Protein AF-A0A328A026-F1 (afdb_monomer)

Sequence (116 aa):
MSMELRNGKEFVFPDNTSSDYGIFRGITLGYFIRNILPILFLIVLFIAFFPPINNWIAYIIKFGISAVVLTVYLAVILTPPVPERNNITYHHYRRFRKSYKNRQKLFYMKKKKNRK

Structure (mmCIF, N/CA/C/O backbone):
data_AF-A0A328A026-F1
#
_entry.id   AF-A0A328A026-F1
#
loop_
_atom_site.group_PDB
_atom_site.id
_atom_site.type_symbol
_atom_site.label_atom_id
_atom_site.label_alt_id
_atom_site.label_comp_id
_atom_site.label_asym_id
_atom_site.label_entity_id
_atom_site.label_seq_id
_atom_site.pdbx_PDB_ins_code
_atom_site.Cartn_x
_atom_site.Cartn_y
_atom_site.Cartn_z
_atom_site.occupancy
_atom_site.B_iso_or_equiv
_atom_site.auth_seq_id
_atom_site.auth_comp_id
_atom_site.auth_asym_id
_atom_site.auth_atom_id
_atom_site.pdbx_PDB_model_num
ATOM 1 N N . MET A 1 1 ? -51.424 37.067 8.474 1.00 41.53 1 MET A N 1
ATOM 2 C CA . MET A 1 1 ? -50.584 36.671 9.624 1.00 41.53 1 MET A CA 1
ATOM 3 C C . MET A 1 1 ? -49.930 35.341 9.276 1.00 41.53 1 MET A C 1
ATOM 5 O O . MET A 1 1 ? -50.530 34.299 9.489 1.00 41.53 1 MET A O 1
ATOM 9 N N . SER A 1 2 ? -48.776 35.375 8.607 1.00 42.34 2 SER A N 1
ATOM 10 C CA . SER A 1 2 ? -48.040 34.178 8.183 1.00 42.34 2 SER A CA 1
ATOM 11 C C . SER A 1 2 ? -47.027 33.807 9.262 1.00 42.34 2 SER A C 1
ATOM 13 O O . SER A 1 2 ? -46.135 34.596 9.566 1.00 42.34 2 SER A O 1
ATOM 15 N N . MET A 1 3 ? -47.183 32.632 9.872 1.00 54.38 3 MET A N 1
ATOM 16 C CA . MET A 1 3 ? -46.180 32.089 10.786 1.00 54.38 3 MET A CA 1
ATOM 17 C C . MET A 1 3 ? -44.996 31.587 9.957 1.00 54.38 3 MET A C 1
ATOM 19 O O . MET A 1 3 ? -45.096 30.556 9.297 1.00 54.38 3 MET A O 1
ATOM 23 N N . GLU A 1 4 ? -43.881 32.313 9.973 1.00 56.19 4 GLU A N 1
ATOM 24 C CA . GLU A 1 4 ? -42.618 31.768 9.484 1.00 56.19 4 GLU A CA 1
ATOM 25 C C . GLU A 1 4 ? -42.144 30.670 10.444 1.00 56.19 4 GLU A C 1
ATOM 27 O O . GLU A 1 4 ? -41.854 30.920 11.618 1.00 56.19 4 GLU A O 1
ATOM 32 N N . LEU A 1 5 ? -42.076 29.437 9.938 1.00 59.38 5 LEU A N 1
ATOM 33 C CA . LEU A 1 5 ? -41.406 28.307 10.576 1.00 59.38 5 LEU A CA 1
ATOM 34 C C . LEU A 1 5 ? -39.914 28.634 10.705 1.00 59.38 5 LEU A C 1
ATOM 36 O O . LEU A 1 5 ? -39.112 28.373 9.811 1.00 59.38 5 LEU A O 1
ATOM 40 N N . ARG A 1 6 ? -39.535 29.243 11.829 1.00 63.47 6 ARG A N 1
ATOM 41 C CA . ARG A 1 6 ? -38.132 29.435 12.197 1.00 63.47 6 ARG A CA 1
ATOM 42 C C . ARG A 1 6 ? -37.552 28.066 12.537 1.00 63.47 6 ARG A C 1
ATOM 44 O O . ARG A 1 6 ? -37.657 27.622 13.678 1.00 63.47 6 ARG A O 1
ATOM 51 N N . ASN A 1 7 ? -36.953 27.407 11.549 1.00 63.88 7 ASN A N 1
ATOM 52 C CA . ASN A 1 7 ? -36.131 26.224 11.779 1.00 63.88 7 ASN A CA 1
ATOM 53 C C . ASN A 1 7 ? -35.082 26.583 12.842 1.00 63.88 7 ASN A C 1
ATOM 55 O O . ASN A 1 7 ? -34.282 27.507 12.663 1.00 63.88 7 ASN A O 1
ATOM 59 N N . GLY A 1 8 ? -35.152 25.914 13.996 1.00 67.88 8 GLY A N 1
ATOM 60 C CA . GLY A 1 8 ? -34.167 26.068 15.059 1.00 67.88 8 GLY A CA 1
ATOM 61 C C . GLY A 1 8 ? -32.773 25.782 14.508 1.00 67.88 8 GLY A C 1
ATOM 62 O O . GLY A 1 8 ? -32.620 24.984 13.589 1.00 67.88 8 GLY A O 1
ATOM 63 N N . LYS A 1 9 ? -31.746 26.457 15.035 1.00 72.25 9 LYS A N 1
ATOM 64 C CA . LYS A 1 9 ? -30.363 26.219 14.607 1.00 72.25 9 LYS A CA 1
ATOM 65 C C . LYS A 1 9 ? -30.004 24.761 14.895 1.00 72.25 9 LYS A C 1
ATOM 67 O O . LYS A 1 9 ? -29.816 24.394 16.052 1.00 72.25 9 LYS A O 1
ATOM 72 N N . GLU A 1 10 ? -29.930 23.941 13.855 1.00 71.44 10 GLU A N 1
ATOM 73 C CA . GLU A 1 10 ? -29.480 22.562 13.975 1.00 71.44 10 GLU A CA 1
ATOM 74 C C . GLU A 1 10 ? -27.971 22.555 14.210 1.00 71.44 10 GLU A C 1
ATOM 76 O O . GLU A 1 10 ? -27.194 23.182 13.484 1.00 71.44 10 GLU A O 1
ATOM 81 N N . PHE A 1 11 ? -27.553 21.878 15.276 1.00 72.44 11 PHE A N 1
ATOM 82 C CA . PHE A 1 11 ? -26.143 21.694 15.563 1.00 72.44 11 PHE A CA 1
ATOM 83 C C . PHE A 1 11 ? -25.598 20.621 14.622 1.00 72.44 11 PHE A C 1
ATOM 85 O O . PHE A 1 11 ? -25.740 19.423 14.867 1.00 72.44 11 PHE A O 1
ATOM 92 N N . VAL A 1 12 ? -24.991 21.061 13.524 1.00 70.38 12 VAL A N 1
ATOM 93 C CA . VAL A 1 12 ? -24.265 20.174 12.619 1.00 70.38 12 VAL A CA 1
ATOM 94 C C . VAL A 1 12 ? -22.940 19.834 13.289 1.00 70.38 12 VAL A C 1
ATOM 96 O O . VAL A 1 12 ? -22.053 20.681 13.404 1.00 70.38 12 VAL A O 1
ATOM 99 N N . PHE A 1 13 ? -22.806 18.596 13.765 1.00 65.00 13 PHE A N 1
ATOM 100 C CA . PHE A 1 13 ? -21.501 18.099 14.177 1.00 65.00 13 PHE A CA 1
ATOM 101 C C . PHE A 1 13 ? -20.595 18.090 12.942 1.00 65.00 13 PHE A C 1
ATOM 103 O O . PHE A 1 13 ? -20.980 17.505 11.930 1.00 65.00 13 PHE A O 1
ATOM 110 N N . PRO A 1 14 ? -19.416 18.734 12.986 1.00 63.00 14 PRO A N 1
ATOM 111 C CA . PRO A 1 14 ? -18.476 18.624 11.888 1.00 63.00 14 PRO A CA 1
ATOM 112 C C . PRO A 1 14 ? -18.081 17.154 11.754 1.00 63.00 14 PRO A C 1
ATOM 114 O O . PRO A 1 14 ? -17.575 16.549 12.704 1.00 63.00 14 PRO A O 1
ATOM 117 N N . ASP A 1 15 ? -18.328 16.582 10.579 1.00 60.34 15 ASP A N 1
ATOM 118 C CA . ASP A 1 15 ? -17.871 15.240 10.256 1.00 60.34 15 ASP A CA 1
ATOM 119 C C . ASP A 1 15 ? -16.339 15.218 10.362 1.00 60.34 15 ASP A C 1
ATOM 121 O O . ASP A 1 15 ? -15.627 15.835 9.574 1.00 60.34 15 ASP A O 1
ATOM 125 N N . ASN A 1 16 ? -15.836 14.505 11.371 1.00 56.78 16 ASN A N 1
ATOM 126 C CA . ASN A 1 16 ? -14.422 14.238 11.632 1.00 56.78 16 ASN A CA 1
ATOM 127 C C . ASN A 1 16 ? -13.525 15.464 11.919 1.00 56.78 16 ASN A C 1
ATOM 129 O O . ASN A 1 16 ? -12.692 15.856 11.103 1.00 56.78 16 ASN A O 1
ATOM 133 N N . THR A 1 17 ? -13.519 15.955 13.160 1.00 55.94 17 THR A N 1
ATOM 134 C CA . THR A 1 17 ? -12.370 16.707 13.707 1.00 55.94 17 THR A CA 1
ATOM 135 C C . THR A 1 17 ? -11.205 15.760 14.033 1.00 55.94 17 THR A C 1
ATOM 137 O O . THR A 1 17 ? -10.864 15.511 15.188 1.00 55.94 17 THR A O 1
ATOM 140 N N . SER A 1 18 ? -10.586 15.171 13.006 1.00 61.72 18 SER A N 1
ATOM 141 C CA . SER A 1 18 ? -9.328 14.430 13.158 1.00 61.72 18 SER A CA 1
ATOM 142 C C . SER A 1 18 ? -8.137 15.385 13.070 1.00 61.72 18 SER A C 1
ATOM 144 O O . SER A 1 18 ? -8.057 16.167 12.130 1.00 61.72 18 SER A O 1
ATOM 146 N N . SER A 1 19 ? -7.167 15.276 13.984 1.00 65.12 19 SER A N 1
ATOM 147 C CA . SER A 1 19 ? -5.898 16.032 13.942 1.00 65.12 19 SER A CA 1
ATOM 148 C C . SER A 1 19 ? -4.970 15.633 12.787 1.00 65.12 19 SER A C 1
ATOM 150 O O . SER A 1 19 ? -3.861 16.150 12.666 1.00 65.12 19 SER A O 1
ATOM 152 N N . ASP A 1 20 ? -5.371 14.643 11.994 1.00 69.69 20 ASP A N 1
ATOM 153 C CA . ASP A 1 20 ? -4.555 14.089 10.931 1.00 69.69 20 ASP A CA 1
ATOM 154 C C . ASP A 1 20 ? -4.630 14.985 9.688 1.00 69.69 20 ASP A C 1
ATOM 156 O O . ASP A 1 20 ? -5.709 15.266 9.171 1.00 69.69 20 ASP A O 1
ATOM 160 N N . TYR A 1 21 ? -3.470 15.395 9.169 1.00 72.44 21 TYR A N 1
ATOM 161 C CA . TYR A 1 21 ? -3.385 16.155 7.921 1.00 72.44 21 TYR A CA 1
ATOM 162 C C . TYR A 1 21 ? -3.846 15.295 6.744 1.00 72.44 21 TYR A C 1
ATOM 164 O O . TYR A 1 21 ? -3.162 14.341 6.368 1.00 72.44 21 TYR A O 1
ATOM 172 N N . GLY A 1 22 ? -5.000 15.617 6.164 1.00 74.19 22 GLY A N 1
ATOM 173 C CA . GLY A 1 22 ? -5.491 14.990 4.940 1.00 74.19 22 GLY A CA 1
ATOM 174 C C . GLY A 1 22 ? -4.731 15.498 3.716 1.00 74.1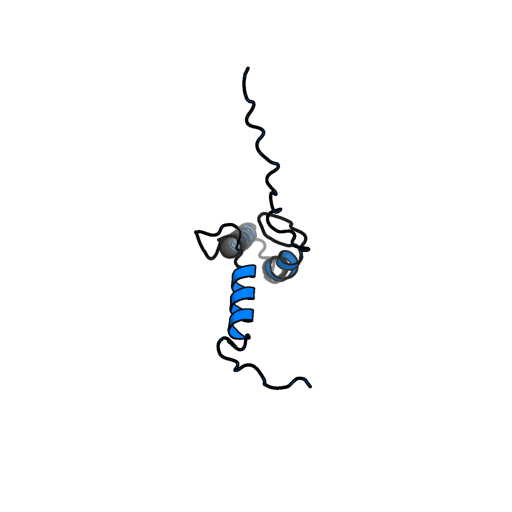9 22 GLY A C 1
ATOM 175 O O . GLY A 1 22 ? -4.602 16.704 3.534 1.00 74.19 22 GLY A O 1
ATOM 176 N N . ILE A 1 23 ? -4.243 14.586 2.873 1.00 74.81 23 ILE A N 1
ATOM 177 C CA . ILE A 1 23 ? -3.654 14.934 1.569 1.00 74.81 23 ILE A CA 1
ATOM 178 C C . ILE A 1 23 ? -4.697 14.749 0.465 1.00 74.81 23 ILE A C 1
ATOM 180 O O . ILE A 1 23 ? -4.892 15.634 -0.361 1.00 74.81 23 ILE A O 1
ATOM 184 N N . PHE A 1 24 ? -5.359 13.585 0.425 1.00 68.19 24 PHE A N 1
ATOM 185 C CA . PHE A 1 24 ? -6.262 13.229 -0.674 1.00 68.19 24 PHE A CA 1
ATOM 186 C C . PHE A 1 24 ? -7.251 12.125 -0.279 1.00 68.19 24 PHE A C 1
ATOM 188 O O . PHE A 1 24 ? -6.823 11.098 0.236 1.00 68.19 24 PHE A O 1
ATOM 195 N N . ARG A 1 25 ? -8.559 12.313 -0.533 1.00 67.56 25 ARG A N 1
ATOM 196 C CA . ARG A 1 25 ? -9.645 11.310 -0.358 1.00 67.56 25 ARG A CA 1
ATOM 197 C C . ARG A 1 25 ? -9.455 10.344 0.835 1.00 67.56 25 ARG A C 1
ATOM 199 O O . ARG A 1 25 ? -9.392 9.131 0.661 1.00 67.56 25 ARG A O 1
ATOM 206 N N . GLY A 1 26 ? -9.334 10.875 2.053 1.00 67.31 26 GLY A N 1
ATOM 207 C CA . GLY A 1 26 ? -9.210 10.064 3.278 1.00 67.31 26 GLY A CA 1
ATOM 208 C C . GLY A 1 26 ? -7.810 9.496 3.562 1.00 67.31 26 GLY A C 1
ATOM 209 O O . GLY A 1 26 ? -7.612 8.835 4.582 1.00 67.31 26 GLY A O 1
ATOM 210 N N . ILE A 1 27 ? -6.819 9.770 2.709 1.00 73.62 27 ILE A N 1
ATOM 211 C CA . ILE A 1 27 ? -5.407 9.479 2.971 1.00 73.62 27 ILE A CA 1
ATOM 212 C C . ILE A 1 27 ? -4.812 10.617 3.799 1.00 73.62 27 ILE A C 1
ATOM 214 O O . ILE A 1 27 ? -4.752 11.769 3.362 1.00 73.62 27 ILE A O 1
ATOM 218 N N . THR A 1 28 ? -4.333 10.269 4.991 1.00 82.00 28 THR A N 1
ATOM 219 C CA . THR A 1 28 ? -3.594 11.180 5.865 1.00 82.00 28 THR A CA 1
ATOM 220 C C . THR A 1 28 ? -2.103 11.192 5.517 1.00 82.00 2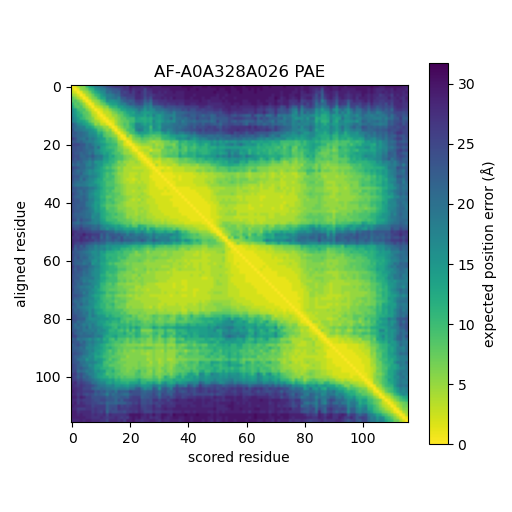8 THR A C 1
ATOM 222 O O . THR A 1 28 ? -1.562 10.206 5.010 1.00 82.00 28 THR A O 1
ATOM 225 N N . LEU A 1 29 ? -1.399 12.281 5.826 1.00 82.19 29 LEU A N 1
ATOM 226 C CA . LEU A 1 29 ? 0.039 12.433 5.577 1.00 82.19 29 LEU A CA 1
ATOM 227 C C . LEU A 1 29 ? 0.865 11.344 6.261 1.00 82.19 29 LEU A C 1
ATOM 229 O O . LEU A 1 29 ? 1.722 10.717 5.638 1.00 82.19 29 LEU A O 1
ATOM 233 N N . GLY A 1 30 ? 0.541 11.036 7.518 1.00 81.19 30 GLY A N 1
ATOM 234 C CA . GLY A 1 30 ? 1.180 9.933 8.232 1.00 81.19 30 GLY A CA 1
ATOM 235 C C . GLY A 1 30 ? 0.942 8.576 7.563 1.00 81.19 30 GLY A C 1
ATOM 236 O O . GLY A 1 30 ? 1.824 7.715 7.577 1.00 81.19 30 GLY A O 1
ATOM 237 N N . TYR A 1 31 ? -0.225 8.378 6.945 1.00 81.19 31 TYR A N 1
ATOM 238 C CA . TYR A 1 31 ? -0.525 7.156 6.208 1.00 81.19 31 TYR A CA 1
ATOM 239 C C . TYR A 1 31 ? 0.252 7.073 4.890 1.00 81.19 31 TYR A C 1
ATOM 241 O O . TYR A 1 31 ? 0.837 6.025 4.609 1.00 81.19 31 TYR A O 1
ATOM 249 N N . PHE A 1 32 ? 0.322 8.173 4.136 1.00 86.12 32 PHE A N 1
ATOM 250 C CA . PHE A 1 32 ? 1.105 8.272 2.904 1.00 86.12 32 PHE A CA 1
ATOM 251 C C . PHE A 1 32 ? 2.574 7.909 3.140 1.00 86.12 32 PHE A C 1
ATOM 253 O O . PHE A 1 32 ? 3.097 7.005 2.488 1.00 86.12 32 PHE A O 1
ATOM 260 N N . ILE A 1 33 ? 3.210 8.531 4.135 1.00 88.00 33 ILE A N 1
ATOM 261 C CA . ILE A 1 33 ? 4.629 8.307 4.446 1.00 88.00 33 ILE A CA 1
ATOM 262 C C . ILE A 1 33 ? 4.887 6.859 4.883 1.00 88.00 33 ILE A C 1
ATOM 264 O O . ILE A 1 33 ? 5.902 6.275 4.521 1.00 88.00 33 ILE A O 1
ATOM 268 N N . ARG A 1 34 ? 3.980 6.249 5.654 1.00 87.25 34 ARG A N 1
ATOM 269 C CA . ARG A 1 34 ? 4.185 4.886 6.176 1.00 87.25 34 ARG A CA 1
ATOM 270 C C . ARG A 1 34 ? 3.836 3.774 5.191 1.00 87.25 34 ARG A C 1
ATOM 272 O O . ARG A 1 34 ? 4.329 2.666 5.370 1.00 87.25 34 ARG A O 1
ATOM 279 N N . ASN A 1 35 ? 2.960 4.026 4.218 1.00 85.12 35 ASN A N 1
ATOM 280 C CA . ASN A 1 35 ? 2.406 2.969 3.362 1.00 85.12 35 ASN A CA 1
ATOM 281 C C . ASN A 1 35 ? 2.711 3.192 1.879 1.00 85.12 35 ASN A C 1
ATOM 283 O O . ASN A 1 35 ? 3.113 2.252 1.208 1.00 85.12 35 ASN A O 1
ATOM 287 N N . ILE A 1 36 ? 2.571 4.417 1.366 1.00 88.38 36 ILE A N 1
ATOM 288 C CA . ILE A 1 36 ? 2.753 4.705 -0.065 1.00 88.38 36 ILE A CA 1
ATOM 289 C C . ILE A 1 36 ? 4.227 4.987 -0.381 1.00 88.38 36 ILE A C 1
ATOM 291 O O . ILE A 1 36 ? 4.774 4.424 -1.328 1.00 88.38 36 ILE A O 1
ATOM 295 N N . LEU A 1 37 ? 4.894 5.805 0.437 1.00 91.31 37 LEU A N 1
ATOM 296 C CA . LEU A 1 37 ? 6.286 6.203 0.205 1.00 91.31 37 LEU A CA 1
ATOM 297 C C . LEU A 1 37 ? 7.274 5.019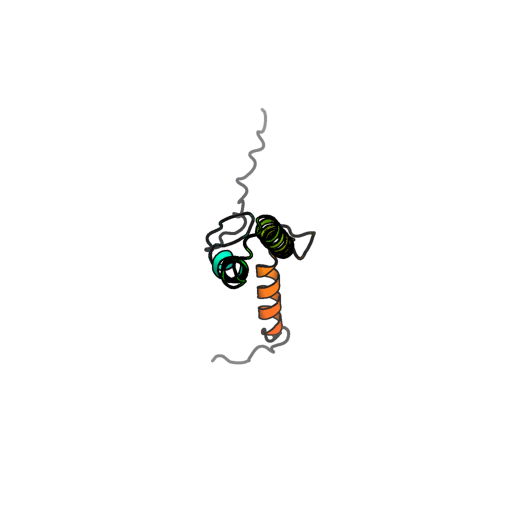 0.122 1.00 91.31 37 LEU A C 1
ATOM 299 O O . LEU A 1 37 ? 8.094 5.021 -0.796 1.00 91.31 37 LEU A O 1
ATOM 303 N N . PRO A 1 38 ? 7.198 3.976 0.979 1.00 92.50 38 PRO A N 1
ATOM 304 C CA . PRO A 1 38 ? 8.100 2.829 0.879 1.00 92.50 38 PRO A CA 1
ATOM 305 C C . PRO A 1 38 ? 7.943 2.068 -0.439 1.00 92.50 38 PRO A C 1
ATOM 307 O O . PRO A 1 38 ? 8.920 1.558 -0.972 1.00 92.50 38 PRO A O 1
ATOM 310 N N . ILE A 1 39 ? 6.731 2.011 -0.996 1.00 91.50 39 ILE A N 1
ATOM 311 C CA . ILE A 1 39 ? 6.477 1.318 -2.265 1.00 91.50 39 ILE A CA 1
ATOM 312 C C . ILE A 1 39 ? 6.990 2.120 -3.446 1.00 91.50 39 ILE A C 1
ATOM 314 O O . ILE A 1 39 ? 7.609 1.543 -4.335 1.00 91.50 39 ILE A O 1
ATOM 318 N N . LEU A 1 40 ? 6.809 3.441 -3.433 1.00 92.38 40 LEU A N 1
ATOM 319 C CA . LEU A 1 40 ? 7.441 4.309 -4.426 1.00 92.38 40 LEU A CA 1
ATOM 320 C C . LEU A 1 40 ? 8.965 4.149 -4.393 1.00 92.38 40 LEU A C 1
ATOM 322 O O . LEU A 1 40 ? 9.591 4.009 -5.441 1.00 92.38 40 LEU A O 1
ATOM 326 N N . PHE A 1 41 ? 9.553 4.078 -3.198 1.00 93.88 41 PHE A N 1
ATOM 327 C CA . PHE A 1 41 ? 10.983 3.832 -3.041 1.00 93.88 41 PHE A CA 1
ATOM 328 C C . PHE A 1 41 ? 11.408 2.458 -3.584 1.00 93.88 41 PHE A C 1
ATOM 330 O O . PHE A 1 41 ? 12.394 2.371 -4.312 1.00 93.88 41 PHE A O 1
ATOM 337 N N . LEU A 1 42 ? 10.643 1.396 -3.310 1.00 92.25 42 LEU A N 1
ATOM 338 C CA . LEU A 1 42 ? 10.894 0.061 -3.868 1.00 92.25 42 LEU A CA 1
ATOM 339 C C . LEU A 1 42 ? 10.794 0.033 -5.398 1.00 92.25 42 LEU A C 1
ATOM 341 O O . LEU A 1 42 ? 11.592 -0.644 -6.037 1.00 92.25 42 LEU A O 1
ATOM 345 N N . ILE A 1 43 ? 9.856 0.774 -5.992 1.00 91.44 43 ILE A N 1
ATOM 346 C CA . ILE A 1 43 ? 9.737 0.904 -7.451 1.00 91.44 43 ILE A CA 1
ATOM 347 C C . ILE A 1 43 ? 10.979 1.585 -8.032 1.00 91.44 43 ILE A C 1
ATOM 349 O O . ILE A 1 43 ? 11.545 1.099 -9.010 1.00 91.44 43 ILE A O 1
ATOM 353 N N . VAL A 1 44 ? 11.436 2.679 -7.417 1.00 90.56 44 VAL A N 1
ATOM 354 C CA . VAL A 1 44 ? 12.655 3.378 -7.850 1.00 90.56 44 VAL A CA 1
ATOM 355 C C . VAL A 1 44 ? 13.870 2.460 -7.732 1.00 90.56 44 VAL A C 1
ATOM 357 O O . VAL A 1 44 ? 14.643 2.355 -8.682 1.00 90.56 44 VAL A O 1
ATOM 360 N N . LEU A 1 45 ? 14.006 1.738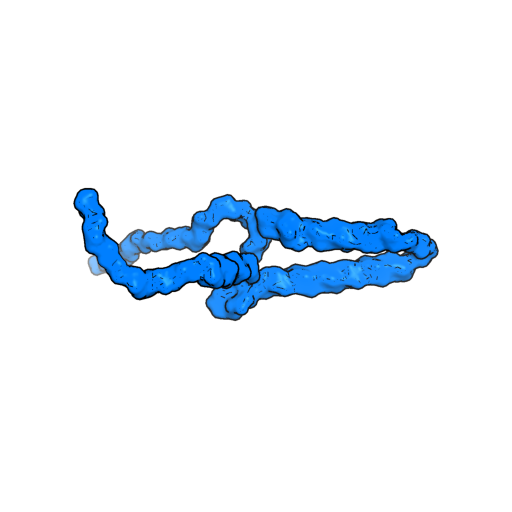 -6.617 1.00 91.06 45 LEU A N 1
ATOM 361 C CA . LEU A 1 45 ? 15.065 0.746 -6.437 1.00 91.06 45 LEU A CA 1
ATOM 362 C C . LEU A 1 45 ? 14.992 -0.372 -7.478 1.00 91.06 45 LEU A C 1
ATOM 364 O O . LEU A 1 45 ? 16.020 -0.750 -8.024 1.00 91.06 45 LEU A O 1
ATOM 368 N N . PHE A 1 46 ? 13.800 -0.880 -7.790 1.00 87.94 46 PHE A N 1
ATOM 369 C CA . PHE A 1 46 ? 13.613 -1.901 -8.819 1.00 87.94 46 PHE A CA 1
ATOM 370 C C . PHE A 1 4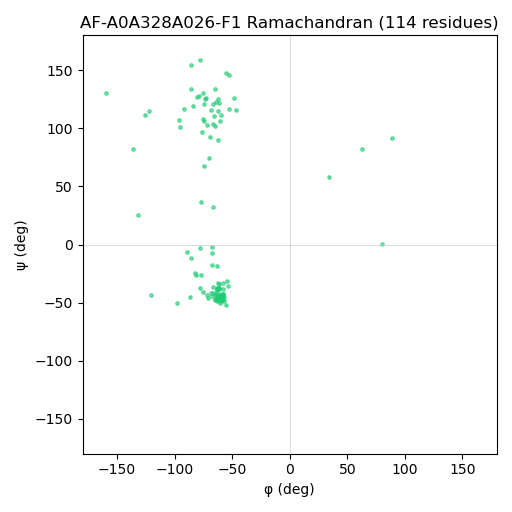6 ? 14.082 -1.410 -10.194 1.00 87.94 46 PHE A C 1
ATOM 372 O O . PHE A 1 46 ? 14.779 -2.129 -10.909 1.00 87.94 46 PHE A O 1
ATOM 379 N N . ILE A 1 47 ? 13.751 -0.169 -10.554 1.00 86.06 47 ILE A N 1
ATOM 380 C CA . ILE A 1 47 ? 14.172 0.425 -11.826 1.00 86.06 47 ILE A CA 1
ATOM 381 C C . ILE A 1 47 ? 15.690 0.657 -11.848 1.00 86.06 47 ILE A C 1
ATOM 383 O O . ILE A 1 47 ? 16.322 0.372 -12.865 1.00 86.06 47 ILE A O 1
ATOM 387 N N . ALA A 1 48 ? 16.264 1.143 -10.743 1.00 85.00 48 ALA A N 1
ATOM 388 C CA . ALA A 1 48 ? 17.673 1.523 -10.644 1.00 85.00 48 ALA A CA 1
ATOM 389 C C . ALA A 1 48 ? 18.634 0.331 -10.482 1.00 85.00 48 ALA A C 1
ATOM 391 O O . ALA A 1 48 ? 19.734 0.358 -11.027 1.00 85.00 48 ALA A O 1
ATOM 392 N N . PHE A 1 49 ? 18.245 -0.704 -9.732 1.00 84.06 49 PHE A N 1
ATOM 393 C CA . PHE A 1 49 ? 19.111 -1.846 -9.418 1.00 84.06 49 PHE A CA 1
ATOM 394 C C . PHE A 1 49 ? 19.161 -2.881 -10.546 1.00 84.06 49 PHE A C 1
ATOM 396 O O . PHE A 1 49 ? 20.153 -3.592 -10.697 1.00 84.06 49 PHE A O 1
ATOM 403 N N . PHE A 1 50 ? 18.112 -2.971 -11.370 1.00 77.50 50 PHE A N 1
ATOM 404 C CA . PHE A 1 50 ? 18.169 -3.809 -12.562 1.00 77.50 50 PHE A CA 1
ATOM 405 C C . PHE A 1 50 ? 19.054 -3.146 -13.619 1.00 77.50 50 PHE A C 1
ATOM 407 O O . PHE A 1 50 ? 18.733 -2.025 -14.026 1.00 77.50 50 PHE A O 1
ATOM 414 N N . PRO A 1 51 ? 20.090 -3.842 -14.127 1.00 76.25 51 PRO A N 1
ATOM 415 C CA . PRO A 1 51 ? 21.077 -3.251 -15.018 1.00 76.25 51 PRO A CA 1
ATOM 416 C C . PRO A 1 51 ? 20.415 -2.549 -16.213 1.00 76.25 51 PRO A C 1
ATOM 418 O O . PRO A 1 51 ? 19.347 -2.987 -16.680 1.00 76.25 51 PRO A O 1
ATOM 421 N N . PRO A 1 52 ? 21.015 -1.443 -16.695 1.00 69.62 52 PRO A N 1
ATOM 422 C CA . PRO A 1 52 ? 20.534 -0.749 -17.873 1.00 69.62 52 PRO A CA 1
ATOM 423 C C . PRO A 1 52 ? 20.702 -1.686 -19.064 1.00 69.62 52 PRO A C 1
ATOM 425 O O . PRO A 1 52 ? 21.791 -1.902 -19.585 1.00 69.62 52 PRO A O 1
ATOM 428 N N . ILE A 1 53 ? 19.596 -2.292 -19.474 1.00 71.94 53 ILE A N 1
ATOM 429 C CA . ILE A 1 53 ? 19.516 -2.927 -20.777 1.00 71.94 53 ILE A CA 1
ATOM 430 C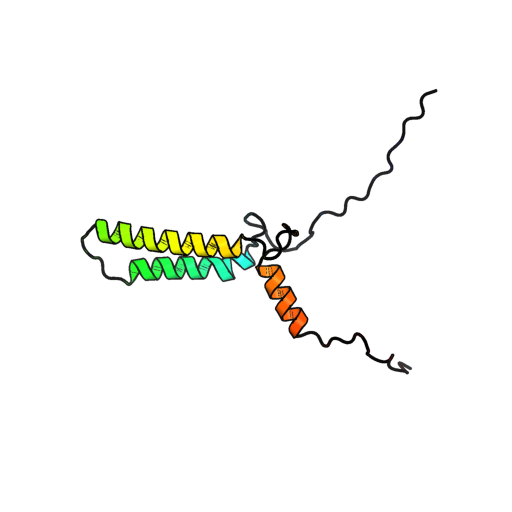 C . ILE A 1 53 ? 19.417 -1.749 -21.746 1.00 71.94 53 ILE A C 1
ATOM 432 O O . ILE A 1 53 ? 18.484 -0.957 -21.617 1.00 71.94 53 ILE A O 1
ATOM 436 N N . ASN A 1 54 ? 20.352 -1.620 -22.695 1.00 73.94 54 ASN A N 1
ATOM 437 C CA . ASN A 1 54 ? 20.389 -0.559 -23.724 1.00 73.94 54 ASN A CA 1
ATOM 438 C C . ASN A 1 54 ? 19.222 -0.645 -24.736 1.00 73.94 54 ASN A C 1
ATOM 440 O O . ASN A 1 54 ? 19.354 -0.325 -25.913 1.00 73.94 54 ASN A O 1
ATOM 444 N N . ASN A 1 55 ? 18.062 -1.110 -24.288 1.00 81.31 55 ASN A N 1
ATOM 445 C CA . ASN A 1 55 ? 16.868 -1.301 -25.073 1.00 81.31 55 ASN A CA 1
ATOM 446 C C . ASN A 1 55 ? 15.735 -0.477 -24.456 1.00 81.31 55 ASN A C 1
ATOM 448 O O . ASN A 1 55 ? 15.270 -0.767 -23.352 1.00 81.31 55 ASN A O 1
ATOM 452 N N . TRP A 1 56 ? 15.255 0.526 -25.191 1.00 81.44 56 TRP A N 1
ATOM 453 C CA . TRP A 1 56 ? 14.118 1.357 -24.786 1.00 81.44 56 TRP A CA 1
ATOM 454 C C . TRP A 1 56 ? 12.866 0.539 -24.449 1.00 81.44 56 TRP A C 1
ATOM 456 O O . TRP A 1 56 ? 12.129 0.888 -23.527 1.00 81.44 56 TRP A O 1
ATOM 466 N N . ILE A 1 57 ? 12.678 -0.605 -25.111 1.00 85.62 57 ILE A N 1
ATOM 467 C CA . ILE A 1 57 ? 11.571 -1.532 -24.846 1.00 85.62 57 ILE A CA 1
ATOM 468 C C . ILE A 1 57 ? 11.641 -2.061 -23.406 1.00 85.62 57 ILE A C 1
ATOM 470 O O . ILE A 1 57 ? 10.616 -2.170 -22.735 1.00 85.62 57 ILE A O 1
ATOM 474 N N . ALA A 1 58 ? 12.841 -2.324 -22.881 1.00 85.25 58 ALA A N 1
ATOM 475 C CA . ALA A 1 58 ? 13.008 -2.812 -21.514 1.00 85.25 58 ALA A CA 1
ATOM 476 C C . ALA A 1 58 ? 12.588 -1.762 -20.471 1.00 85.25 58 ALA A C 1
ATOM 478 O O . ALA A 1 58 ? 11.986 -2.117 -19.457 1.00 85.25 58 ALA A O 1
ATOM 479 N N . TYR A 1 59 ? 12.847 -0.475 -20.720 1.00 85.50 59 TYR A N 1
ATOM 480 C CA . TYR A 1 59 ? 12.389 0.607 -19.843 1.00 85.50 59 TYR A CA 1
ATOM 481 C C . TYR A 1 59 ? 10.867 0.746 -19.854 1.00 85.50 59 TYR A C 1
ATOM 483 O O . TYR A 1 59 ? 10.266 0.874 -18.788 1.00 85.50 59 TYR A O 1
ATOM 491 N N . ILE A 1 60 ? 10.242 0.646 -21.031 1.00 88.56 60 ILE A N 1
ATOM 492 C CA . ILE A 1 60 ? 8.779 0.683 -21.171 1.00 88.56 60 ILE A CA 1
ATOM 493 C C . ILE A 1 60 ? 8.137 -0.480 -20.407 1.00 88.56 60 ILE A C 1
ATOM 495 O O . ILE A 1 60 ? 7.179 -0.269 -19.667 1.00 88.56 60 ILE A O 1
ATOM 499 N N . ILE A 1 61 ? 8.691 -1.691 -20.520 1.00 88.94 61 ILE A N 1
ATOM 500 C CA . ILE A 1 61 ? 8.195 -2.865 -19.789 1.00 88.94 61 ILE A CA 1
ATOM 501 C C . ILE A 1 61 ? 8.348 -2.672 -18.274 1.00 88.94 61 ILE A C 1
ATOM 503 O O . ILE A 1 61 ? 7.379 -2.863 -17.539 1.00 88.94 61 ILE A O 1
ATOM 507 N N . LYS A 1 62 ? 9.530 -2.256 -17.792 1.00 87.44 62 LYS A N 1
ATOM 508 C CA . LYS A 1 62 ? 9.770 -1.988 -16.358 1.00 87.44 62 LYS A CA 1
ATOM 509 C C . LYS A 1 62 ? 8.792 -0.942 -15.820 1.00 87.44 62 LYS A C 1
ATOM 511 O O . LYS A 1 62 ? 8.197 -1.144 -14.760 1.00 87.44 62 LYS A O 1
ATOM 516 N N . PHE A 1 63 ? 8.596 0.143 -16.568 1.00 89.62 63 PHE A N 1
ATOM 517 C CA . PHE A 1 63 ? 7.644 1.189 -16.220 1.00 89.62 63 PHE A CA 1
ATOM 518 C C . PHE A 1 63 ? 6.209 0.652 -16.188 1.00 89.62 63 PHE A C 1
ATOM 520 O O . PHE A 1 63 ? 5.518 0.842 -15.191 1.00 89.62 63 PHE A O 1
ATOM 527 N N . GLY A 1 64 ? 5.786 -0.094 -17.211 1.00 93.06 64 GLY A N 1
ATOM 528 C CA . GLY A 1 64 ? 4.456 -0.702 -17.273 1.00 93.06 64 GLY A CA 1
ATOM 529 C C . GLY A 1 64 ? 4.176 -1.624 -16.086 1.00 93.06 64 GLY A C 1
ATOM 530 O O . GLY A 1 64 ? 3.152 -1.476 -15.421 1.00 93.06 64 GLY A O 1
ATOM 531 N N . ILE A 1 65 ? 5.119 -2.509 -15.747 1.00 91.62 65 ILE A N 1
ATOM 532 C CA . ILE A 1 65 ? 5.019 -3.380 -14.565 1.00 91.62 65 ILE A CA 1
ATOM 533 C C . ILE A 1 65 ? 4.887 -2.538 -13.291 1.00 91.62 65 ILE A C 1
ATOM 535 O O . ILE A 1 65 ? 3.995 -2.779 -12.478 1.00 91.62 65 ILE A O 1
ATOM 539 N N . SER A 1 66 ? 5.741 -1.525 -13.122 1.00 92.19 66 SER A N 1
ATOM 540 C CA . SER A 1 66 ? 5.704 -0.666 -11.936 1.00 92.19 66 SER A CA 1
ATOM 541 C C . SER A 1 66 ? 4.395 0.119 -11.804 1.00 92.19 66 SER A C 1
ATOM 543 O O . SER A 1 66 ? 3.861 0.235 -10.700 1.00 92.19 66 SER A O 1
ATOM 545 N N . ALA A 1 67 ? 3.837 0.586 -12.923 1.00 93.06 67 ALA A N 1
ATOM 546 C CA . ALA A 1 67 ? 2.565 1.290 -12.962 1.00 93.06 67 ALA A CA 1
ATOM 547 C C . ALA A 1 67 ? 1.421 0.360 -12.544 1.00 93.06 67 ALA A C 1
ATOM 549 O O . ALA A 1 67 ? 0.646 0.720 -11.663 1.00 93.06 67 ALA A O 1
ATOM 550 N N . VAL A 1 68 ? 1.370 -0.863 -13.082 1.00 95.12 68 VAL A N 1
ATOM 551 C CA . VAL A 1 68 ? 0.368 -1.871 -12.695 1.00 95.12 68 VAL A CA 1
ATOM 552 C C . VAL A 1 68 ? 0.446 -2.177 -11.200 1.00 95.12 68 VAL A C 1
ATOM 554 O O . VAL A 1 68 ? -0.578 -2.146 -10.517 1.00 95.12 68 VAL A O 1
ATOM 557 N N . VAL A 1 69 ? 1.647 -2.420 -10.665 1.00 93.19 69 VAL A N 1
ATOM 558 C CA . VAL A 1 69 ? 1.845 -2.689 -9.230 1.00 93.19 69 VAL A CA 1
ATOM 559 C C . VAL A 1 69 ? 1.348 -1.520 -8.379 1.00 93.19 69 VAL A C 1
ATOM 561 O O . VAL A 1 69 ? 0.622 -1.733 -7.404 1.00 93.19 69 VAL A O 1
ATOM 564 N N . LEU A 1 70 ? 1.690 -0.286 -8.757 1.00 92.56 70 LEU A N 1
ATOM 565 C CA . LEU A 1 70 ? 1.255 0.908 -8.039 1.00 92.56 70 LEU A CA 1
ATOM 566 C C . LEU A 1 70 ? -0.268 1.082 -8.099 1.00 92.56 70 LEU A C 1
ATOM 568 O O . LEU A 1 70 ? -0.888 1.361 -7.073 1.00 92.56 70 LEU A O 1
ATOM 572 N N . THR A 1 71 ? -0.883 0.884 -9.265 1.00 93.06 71 THR A N 1
ATOM 573 C CA . THR A 1 71 ? -2.336 0.984 -9.443 1.00 93.06 71 THR A CA 1
ATOM 574 C C . THR A 1 71 ? -3.072 -0.053 -8.604 1.00 93.06 71 THR A C 1
ATOM 576 O O . THR A 1 71 ? -4.000 0.308 -7.882 1.00 93.06 71 THR A O 1
ATOM 579 N N . VAL A 1 72 ? -2.644 -1.320 -8.639 1.00 92.94 72 VAL A N 1
ATOM 580 C CA . VAL A 1 72 ? -3.238 -2.386 -7.817 1.00 92.94 72 VAL A CA 1
ATOM 581 C C . VAL A 1 72 ? -3.106 -2.050 -6.333 1.00 92.94 72 VAL A C 1
ATOM 583 O O . VAL A 1 72 ? -4.074 -2.161 -5.580 1.00 92.94 72 VAL A O 1
ATOM 586 N N . TYR A 1 73 ? -1.935 -1.578 -5.905 1.00 90.38 73 TYR A N 1
ATOM 587 C CA . TYR A 1 73 ? -1.714 -1.206 -4.514 1.00 90.38 73 TYR A CA 1
ATOM 588 C C . TYR A 1 73 ? -2.614 -0.046 -4.061 1.00 90.38 73 TYR A C 1
ATOM 590 O O . TYR A 1 73 ? -3.262 -0.127 -3.014 1.00 90.38 73 TYR A O 1
ATOM 598 N N . LEU A 1 74 ? -2.702 1.018 -4.864 1.00 87.62 74 LEU A N 1
ATOM 599 C CA . LEU A 1 74 ? -3.575 2.156 -4.581 1.00 87.62 74 LEU A CA 1
ATOM 600 C C . LEU A 1 74 ? -5.049 1.748 -4.574 1.00 87.62 74 LEU A C 1
ATOM 602 O O . LEU A 1 74 ? -5.783 2.197 -3.696 1.00 87.62 74 LEU A O 1
ATOM 606 N N . ALA A 1 75 ? -5.473 0.871 -5.485 1.00 87.94 75 ALA A N 1
ATOM 607 C CA . ALA A 1 75 ? -6.834 0.349 -5.509 1.00 87.94 75 ALA A CA 1
ATOM 608 C C . ALA A 1 75 ? -7.182 -0.358 -4.191 1.00 87.94 75 ALA A C 1
ATOM 610 O O . ALA A 1 75 ? -8.226 -0.077 -3.610 1.00 87.94 75 ALA A O 1
ATOM 611 N N . VAL A 1 76 ? -6.289 -1.198 -3.659 1.00 85.69 76 VAL A N 1
ATOM 612 C CA . VAL A 1 76 ? -6.499 -1.878 -2.366 1.00 85.69 76 VAL A CA 1
ATOM 613 C C . VAL A 1 76 ? -6.611 -0.885 -1.204 1.00 85.69 76 VAL A C 1
ATOM 615 O O . VAL A 1 76 ? -7.417 -1.086 -0.298 1.00 85.69 76 VAL A O 1
ATOM 618 N N . ILE A 1 77 ? -5.819 0.188 -1.214 1.00 83.00 77 ILE A N 1
ATOM 619 C CA . ILE A 1 77 ? -5.844 1.212 -0.160 1.00 83.00 77 ILE A CA 1
ATOM 620 C C . ILE A 1 77 ? -7.107 2.069 -0.211 1.00 83.00 77 ILE A C 1
ATOM 622 O O . ILE A 1 77 ? -7.693 2.372 0.832 1.00 83.00 77 ILE A O 1
ATOM 626 N N . LEU A 1 78 ? -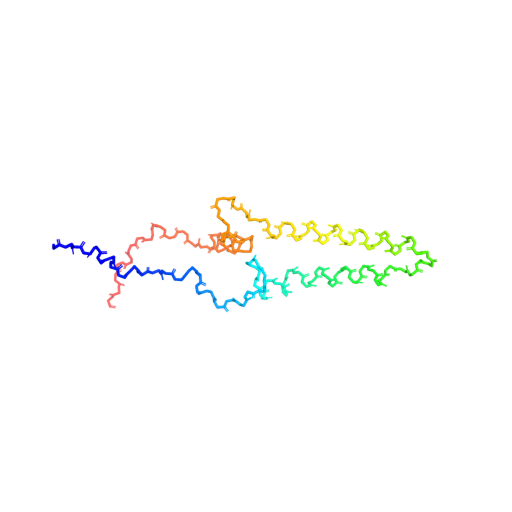7.458 2.521 -1.414 1.00 81.62 78 LEU A N 1
ATOM 627 C CA . LEU A 1 78 ? -8.547 3.462 -1.649 1.00 81.62 78 LEU A CA 1
ATOM 628 C C . LEU A 1 78 ? -9.909 2.779 -1.573 1.00 81.62 78 LEU A C 1
ATOM 630 O O . LEU A 1 78 ? -10.896 3.441 -1.257 1.00 81.62 78 LEU A O 1
ATOM 634 N N . THR A 1 79 ? -9.971 1.474 -1.844 1.00 83.19 79 THR A N 1
ATOM 635 C CA . THR A 1 79 ? -11.213 0.715 -1.721 1.00 83.19 79 THR A CA 1
ATOM 636 C C . THR A 1 79 ? -11.624 0.655 -0.248 1.00 83.19 79 THR A C 1
ATOM 638 O O . THR A 1 79 ? -10.864 0.148 0.587 1.00 83.19 79 THR A O 1
ATOM 641 N N . PRO A 1 80 ? -12.819 1.159 0.110 1.00 76.06 80 PRO A N 1
ATOM 642 C CA . PRO A 1 80 ? -13.298 1.059 1.475 1.00 76.06 80 PRO A CA 1
ATOM 643 C C . PRO A 1 80 ? -13.516 -0.423 1.829 1.00 76.06 80 PRO A C 1
ATOM 645 O O . PRO A 1 80 ? -14.128 -1.162 1.059 1.00 76.06 80 PRO A O 1
ATOM 648 N N . PRO A 1 81 ? -13.055 -0.887 3.003 1.00 79.81 81 PRO A N 1
ATOM 649 C CA . PRO A 1 81 ? -13.236 -2.271 3.440 1.00 79.81 81 PRO A CA 1
ATOM 650 C C . PRO A 1 81 ? -14.701 -2.616 3.740 1.00 79.81 81 PRO A C 1
ATOM 652 O O . PRO A 1 81 ? -15.040 -3.791 3.844 1.00 79.81 81 PRO A O 1
ATOM 655 N N . VAL A 1 82 ? -15.553 -1.605 3.933 1.00 80.38 82 VAL A N 1
ATOM 656 C CA . VAL A 1 82 ? -16.985 -1.753 4.194 1.00 80.38 82 VAL A CA 1
ATOM 657 C C . VAL A 1 82 ? -17.736 -0.905 3.160 1.00 80.38 82 VAL A C 1
ATOM 659 O O . VAL A 1 82 ? -17.656 0.322 3.248 1.00 80.38 82 VAL A O 1
ATOM 662 N N . PRO A 1 83 ? -18.463 -1.519 2.205 1.00 74.50 83 PRO A N 1
ATOM 663 C CA . PRO A 1 83 ? -19.122 -0.798 1.110 1.00 74.50 83 PRO A CA 1
ATOM 664 C C . PRO A 1 83 ? -20.121 0.266 1.579 1.00 74.50 83 PRO A C 1
ATOM 666 O O . PRO A 1 83 ? -20.257 1.311 0.962 1.00 74.50 83 PRO A O 1
ATOM 669 N N . GLU A 1 84 ? -20.790 0.029 2.709 1.00 79.50 84 GLU A N 1
ATOM 670 C CA . GLU A 1 84 ? -21.793 0.938 3.281 1.00 79.50 84 GLU A CA 1
ATOM 671 C C . GLU A 1 84 ? -21.193 2.146 4.026 1.00 79.50 84 GLU A C 1
ATOM 673 O O . GLU A 1 84 ? -21.929 2.957 4.600 1.00 79.50 84 GLU A O 1
ATOM 678 N N . ARG A 1 85 ? -19.860 2.235 4.141 1.00 74.31 85 ARG A N 1
ATOM 679 C CA . ARG A 1 85 ? -19.176 3.231 4.980 1.00 74.31 85 ARG A CA 1
ATOM 680 C C . ARG A 1 85 ? -17.989 3.849 4.252 1.00 74.31 85 ARG A C 1
ATOM 682 O O . ARG A 1 85 ? -16.833 3.542 4.534 1.00 74.31 85 ARG A O 1
ATOM 689 N N . ASN A 1 86 ? -18.291 4.835 3.413 1.00 68.00 86 ASN A N 1
ATOM 690 C CA . ASN A 1 86 ? -17.305 5.583 2.624 1.00 68.00 86 ASN A CA 1
ATOM 691 C C . ASN A 1 86 ? -16.299 6.385 3.478 1.00 68.00 86 ASN A C 1
ATOM 693 O O . ASN A 1 86 ? -15.237 6.753 2.989 1.00 68.00 86 ASN A O 1
ATOM 697 N N . ASN A 1 87 ? -16.612 6.642 4.754 1.00 69.75 87 ASN A N 1
ATOM 698 C CA . ASN A 1 87 ? -15.738 7.363 5.690 1.00 69.75 87 ASN A CA 1
ATOM 699 C C . ASN A 1 87 ? -14.712 6.443 6.395 1.00 69.75 87 ASN A C 1
ATOM 701 O O . ASN A 1 87 ? -13.781 6.910 7.049 1.00 69.75 87 ASN A O 1
ATOM 705 N N . ILE A 1 88 ? -14.858 5.115 6.295 1.00 72.38 88 ILE A N 1
ATOM 706 C CA . ILE A 1 88 ? -13.927 4.175 6.928 1.00 72.38 88 ILE A CA 1
ATOM 707 C C . ILE A 1 88 ? -12.889 3.752 5.898 1.00 72.38 88 ILE A C 1
ATOM 709 O O . ILE A 1 88 ? -13.166 2.946 5.017 1.00 72.38 88 ILE A O 1
ATOM 713 N N . THR A 1 89 ? -11.663 4.247 6.040 1.00 76.06 89 THR A N 1
ATOM 714 C CA . THR A 1 89 ? -10.541 3.781 5.216 1.00 76.06 89 THR A CA 1
ATOM 715 C C . THR A 1 89 ? -10.009 2.430 5.697 1.00 76.06 89 THR A C 1
ATOM 717 O O . THR A 1 89 ? -10.164 2.041 6.864 1.00 76.06 89 THR A O 1
ATOM 720 N N . TYR A 1 90 ? -9.308 1.712 4.813 1.00 78.00 90 TYR A N 1
ATOM 721 C CA . TYR A 1 90 ? -8.652 0.443 5.147 1.00 78.00 90 TYR A CA 1
ATOM 722 C C . TYR A 1 90 ? -7.719 0.560 6.366 1.00 78.00 90 TYR A C 1
ATOM 724 O O . TYR A 1 90 ? -7.654 -0.334 7.218 1.00 78.00 90 TYR A O 1
ATOM 732 N N . HIS A 1 91 ? -7.042 1.702 6.508 1.00 75.25 91 HIS A N 1
ATOM 733 C CA . HIS A 1 91 ? -6.213 2.009 7.669 1.00 75.25 91 HIS A CA 1
ATOM 734 C C . HIS A 1 91 ? -7.009 2.020 8.978 1.00 75.25 91 HIS A C 1
ATOM 736 O O . HIS A 1 91 ? -6.614 1.354 9.943 1.00 75.25 91 HIS A O 1
ATOM 742 N N . HIS A 1 92 ? -8.133 2.745 9.012 1.00 77.44 92 HIS A N 1
ATOM 743 C CA . HIS A 1 92 ? -9.006 2.788 10.182 1.00 77.44 92 HIS A CA 1
ATOM 744 C C . HIS A 1 92 ? -9.493 1.388 10.537 1.00 77.44 92 HIS A C 1
ATOM 746 O O . HIS A 1 92 ? -9.361 0.976 11.690 1.00 77.44 92 HIS A O 1
ATOM 752 N N . TYR A 1 93 ? -9.942 0.614 9.549 1.00 82.88 93 TYR A N 1
ATOM 753 C CA . TYR A 1 93 ? -10.375 -0.766 9.757 1.00 82.88 93 TYR A CA 1
ATOM 754 C C . TYR A 1 93 ? -9.279 -1.647 10.377 1.00 82.88 93 TYR A C 1
ATOM 756 O O . TYR A 1 93 ? -9.517 -2.312 11.391 1.00 82.88 93 TYR A O 1
ATOM 764 N N . ARG A 1 94 ? -8.049 -1.617 9.843 1.00 83.50 94 ARG A N 1
ATOM 765 C CA . ARG A 1 94 ? -6.925 -2.377 10.421 1.00 83.50 94 ARG A CA 1
ATOM 766 C C . ARG A 1 94 ? -6.599 -1.932 11.842 1.00 83.50 94 ARG A C 1
ATOM 768 O O . ARG A 1 94 ? -6.384 -2.787 12.707 1.00 83.50 94 ARG A O 1
ATOM 775 N N . ARG A 1 95 ? -6.565 -0.620 12.097 1.00 84.12 95 ARG A N 1
ATOM 776 C CA . ARG A 1 95 ? -6.320 -0.063 13.435 1.00 84.12 95 ARG A CA 1
ATOM 777 C C . ARG A 1 95 ? -7.393 -0.533 14.411 1.00 84.12 95 ARG A C 1
ATOM 779 O O . ARG A 1 95 ? 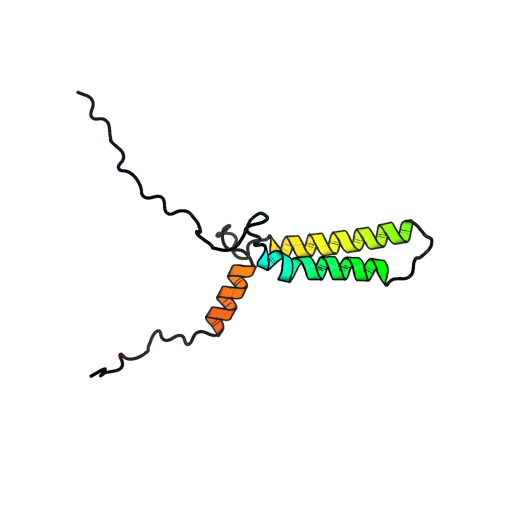-7.044 -1.062 15.464 1.00 84.12 95 ARG A O 1
ATOM 786 N N . PHE A 1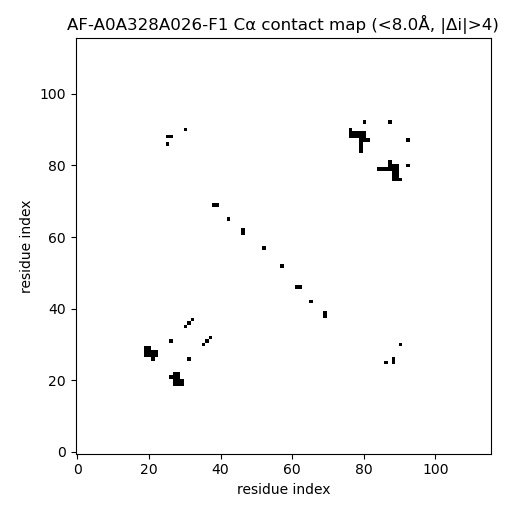 96 ? -8.669 -0.430 14.039 1.00 83.06 96 PHE A N 1
ATOM 787 C CA . PHE A 1 96 ? -9.786 -0.911 14.849 1.00 83.06 96 PHE A CA 1
ATOM 788 C C . PHE A 1 96 ? -9.686 -2.404 15.122 1.00 83.06 96 PHE A C 1
ATOM 790 O O . PHE A 1 96 ? -9.804 -2.807 16.274 1.00 83.06 96 PHE A O 1
ATOM 797 N N . ARG A 1 97 ? -9.386 -3.224 14.112 1.00 86.06 97 ARG A N 1
ATOM 798 C CA . ARG A 1 97 ? -9.261 -4.676 14.279 1.00 86.06 97 ARG A CA 1
ATOM 799 C C . ARG A 1 97 ? -8.106 -5.055 15.209 1.00 86.06 97 ARG A C 1
ATOM 801 O O . ARG A 1 97 ? -8.283 -5.905 16.080 1.00 86.06 97 ARG A O 1
ATOM 808 N N . LYS A 1 98 ? -6.951 -4.391 15.087 1.00 85.81 98 LYS A N 1
ATOM 809 C CA . LYS A 1 98 ? -5.805 -4.587 15.993 1.00 85.81 98 LYS A CA 1
ATOM 810 C C . LYS A 1 98 ? -6.141 -4.142 17.418 1.00 85.81 98 LYS A C 1
ATOM 812 O O . LYS A 1 98 ? -5.910 -4.891 18.363 1.00 85.81 98 LYS A O 1
ATOM 817 N N . SER A 1 99 ? -6.724 -2.954 17.576 1.00 84.31 99 SER A N 1
ATOM 818 C CA . SER A 1 99 ? -7.164 -2.454 18.880 1.00 84.31 99 SER A CA 1
ATOM 819 C C . SER A 1 99 ? -8.230 -3.350 19.504 1.00 84.31 99 SER A C 1
ATOM 821 O O . SER A 1 99 ? -8.187 -3.571 20.705 1.00 84.31 99 SER A O 1
ATOM 823 N N . TYR A 1 100 ? -9.158 -3.890 18.718 1.00 83.69 100 TYR A N 1
ATOM 824 C CA . TYR A 1 100 ? -10.199 -4.796 19.194 1.00 83.69 100 TYR A CA 1
ATOM 825 C C . TYR A 1 100 ? -9.621 -6.131 19.665 1.00 83.69 100 TYR A C 1
ATOM 827 O O . TYR A 1 100 ? -9.979 -6.590 20.745 1.00 83.69 100 TYR A O 1
ATOM 835 N N . LYS A 1 101 ? -8.682 -6.719 18.907 1.00 82.19 101 LYS A N 1
ATOM 836 C CA . LYS A 1 101 ? -7.968 -7.944 19.309 1.00 82.19 101 LYS A CA 1
ATOM 837 C C . LYS A 1 101 ? -7.236 -7.769 20.643 1.00 82.19 101 LYS A C 1
ATOM 839 O O . LYS A 1 101 ? -7.212 -8.689 21.449 1.00 82.19 101 LYS A O 1
ATOM 844 N N . ASN A 1 102 ? -6.658 -6.590 20.864 1.00 81.19 102 ASN A N 1
ATOM 845 C CA . ASN A 1 102 ? -5.847 -6.300 22.046 1.00 81.19 102 ASN A CA 1
ATOM 846 C C . ASN A 1 102 ? -6.658 -5.766 23.240 1.00 81.19 102 ASN A C 1
ATOM 848 O O . ASN A 1 102 ? -6.097 -5.583 24.318 1.00 81.19 102 ASN A O 1
ATOM 852 N N . ARG A 1 103 ? -7.957 -5.482 23.080 1.00 78.00 103 ARG A N 1
ATOM 853 C CA . ARG A 1 103 ? -8.812 -5.061 24.195 1.00 78.00 103 ARG A CA 1
ATOM 854 C C . ARG A 1 103 ? -9.216 -6.289 25.006 1.00 78.00 103 ARG A C 1
ATOM 856 O O . ARG A 1 103 ? -9.798 -7.226 24.466 1.00 78.00 103 ARG A O 1
ATOM 863 N N . GLN A 1 104 ? -8.993 -6.247 26.320 1.00 64.94 104 GLN A N 1
ATOM 864 C CA . GLN A 1 104 ? -9.733 -7.119 27.228 1.00 64.94 104 GLN A CA 1
ATOM 865 C C . GLN A 1 104 ? -11.211 -6.742 27.092 1.00 64.94 104 GLN A C 1
ATOM 867 O O . GLN A 1 104 ? -11.597 -5.607 27.375 1.00 64.94 104 GLN A O 1
ATOM 872 N N . LYS A 1 105 ? -12.035 -7.663 26.587 1.00 68.12 105 LYS A N 1
ATOM 873 C CA . LYS A 1 105 ? -13.486 -7.487 26.476 1.00 68.12 105 LYS A CA 1
ATOM 874 C C . LYS A 1 105 ? -14.098 -7.524 27.879 1.00 68.12 105 LYS A C 1
ATOM 876 O O . LYS A 1 105 ? -14.694 -8.512 28.288 1.00 68.12 105 LYS A O 1
ATOM 881 N N . LEU A 1 106 ? -13.916 -6.446 28.634 1.00 60.50 106 LEU A N 1
ATOM 882 C CA . LEU A 1 106 ? -14.368 -6.277 30.015 1.00 60.50 106 LEU A CA 1
ATOM 883 C C . LEU A 1 106 ? -15.875 -5.980 30.097 1.00 60.50 106 LEU A C 1
ATOM 885 O O . LEU A 1 106 ? -16.314 -5.228 30.961 1.00 60.50 106 LEU A O 1
ATOM 889 N N . PHE A 1 107 ? -16.685 -6.585 29.222 1.00 62.00 107 PHE A N 1
ATOM 890 C CA . PHE A 1 107 ? -18.146 -6.447 29.251 1.00 62.00 107 PHE A CA 1
ATOM 891 C C . PHE A 1 107 ? -18.775 -7.102 30.500 1.00 62.00 107 PHE A C 1
ATOM 893 O O . PHE A 1 107 ? -19.954 -6.900 30.757 1.00 62.00 107 PHE A O 1
ATOM 900 N N . TYR A 1 108 ? -17.982 -7.829 31.304 1.00 60.03 108 TYR A N 1
ATOM 901 C CA . TYR A 1 108 ? -18.413 -8.535 32.519 1.00 60.03 108 TYR A CA 1
ATOM 902 C C . TYR A 1 108 ? -17.511 -8.291 33.738 1.00 60.03 108 TYR A C 1
ATOM 904 O O . TYR A 1 108 ? -17.429 -9.129 34.638 1.00 60.03 108 TYR A O 1
ATOM 912 N N . MET A 1 109 ? -16.797 -7.165 33.807 1.00 58.50 109 MET A N 1
ATOM 913 C CA . MET A 1 109 ? -16.014 -6.870 35.009 1.00 58.50 109 MET A CA 1
ATOM 914 C C . MET A 1 109 ? -16.962 -6.504 36.161 1.00 58.50 109 MET A C 1
ATOM 916 O O . MET A 1 109 ? -17.511 -5.404 36.212 1.00 58.50 109 MET A O 1
ATOM 920 N N . LYS A 1 110 ? -17.174 -7.449 37.088 1.00 62.75 110 LYS A N 1
ATOM 921 C CA . LYS A 1 110 ? -17.921 -7.236 38.337 1.00 62.75 110 LYS A CA 1
ATOM 922 C C . LYS A 1 110 ? -17.404 -5.963 39.017 1.00 62.75 110 LYS A C 1
ATOM 924 O O . LYS A 1 110 ? -16.200 -5.832 39.240 1.00 62.75 110 LYS A O 1
ATOM 929 N N . LYS A 1 111 ? -18.311 -5.029 39.333 1.00 61.41 111 LYS A N 1
ATOM 930 C CA . LYS A 1 111 ? -18.008 -3.746 39.993 1.00 61.41 111 LYS A CA 1
ATOM 931 C C . LYS A 1 111 ? -17.079 -4.012 41.184 1.00 61.41 111 LYS A C 1
ATOM 933 O O . LYS A 1 111 ? -17.463 -4.725 42.113 1.00 61.41 111 LYS A O 1
ATOM 938 N N . LYS A 1 112 ? -15.845 -3.493 41.145 1.00 62.50 112 LYS A N 1
ATOM 939 C CA . LYS A 1 112 ? -14.876 -3.676 42.233 1.00 62.50 112 LYS A CA 1
ATOM 940 C C . LYS A 1 112 ? -15.420 -2.937 43.457 1.00 62.50 112 LYS A C 1
ATOM 942 O O . LYS A 1 112 ? -15.432 -1.708 43.492 1.00 62.50 112 LYS A O 1
ATOM 947 N N . LYS A 1 113 ? -15.967 -3.691 44.414 1.00 65.25 113 LYS A N 1
ATOM 948 C CA . LYS A 1 113 ? -16.470 -3.166 45.686 1.00 65.25 113 LYS A CA 1
ATOM 949 C C . LYS A 1 113 ? -15.264 -2.590 46.435 1.00 65.25 113 LYS A C 1
ATOM 951 O O . LYS A 1 113 ? -14.309 -3.319 46.677 1.00 65.25 113 LYS A O 1
ATOM 956 N N . ASN A 1 114 ? -15.348 -1.304 46.775 1.00 57.88 114 ASN A N 1
ATOM 957 C CA . ASN A 1 114 ? -14.406 -0.512 47.576 1.00 57.88 114 ASN A CA 1
ATOM 958 C C . ASN A 1 114 ? -13.263 0.171 46.798 1.00 57.88 114 ASN A C 1
ATOM 960 O O . ASN A 1 114 ? -12.161 -0.355 46.669 1.00 57.88 114 ASN A O 1
ATOM 964 N N . ARG A 1 115 ? -13.506 1.421 46.386 1.00 52.12 115 ARG A N 1
ATOM 965 C CA . ARG A 1 115 ? -12.581 2.510 46.732 1.00 52.12 115 ARG A CA 1
ATOM 966 C C . ARG A 1 115 ? -13.170 3.146 47.992 1.00 52.12 115 ARG A C 1
ATOM 968 O O . ARG A 1 115 ? -14.216 3.782 47.898 1.00 52.12 115 ARG A O 1
ATOM 975 N N . LYS A 1 116 ? -12.602 2.794 49.145 1.00 44.47 116 LYS A N 1
ATOM 976 C CA . LYS A 1 116 ? -12.690 3.636 50.340 1.00 44.47 116 LYS A CA 1
ATOM 977 C C . LYS A 1 116 ? -11.693 4.770 50.166 1.00 44.47 116 LYS A C 1
ATOM 979 O O . LYS A 1 116 ? -10.655 4.496 49.519 1.00 44.47 116 LYS A O 1
#

Foldseek 3Di:
DDDDPPDPPDPDDPDDPDPFDDDDQQQGPVNCVVQVVVLVVVLVCQLVVPDDPVDPVVVVVSVVVSVVVNVVSVCQQCDAPDPVCSNHTPVNVVVCVVVVVPDPPVPPVDDPPDPD

Organism: NCBI:txid1903056

Solvent-accessible surface area (backbone atoms only — not comparable to full-atom values): 7484 Å² total; per-residue (Å²): 139,81,83,78,82,74,76,71,89,74,85,76,76,73,87,75,91,61,94,64,57,71,76,54,98,88,39,30,50,74,50,42,60,72,59,50,47,57,52,56,50,50,48,51,48,55,63,68,70,46,76,88,65,98,40,72,67,58,54,53,50,54,49,51,53,48,49,52,53,50,50,55,51,49,50,62,54,71,42,44,79,44,86,95,35,87,87,42,43,38,66,55,52,51,51,49,52,53,52,54,72,71,45,79,83,65,89,75,67,72,79,78,80,77,86,124

Mean predicted aligned error: 12.62 Å

Secondary structure (DSSP, 8-state):
--------------TT---S-EEETTEEHHHIIIIIHHHHHHHHHHHHHS---S-HHHHHHHHHHHHHHHHHHHHHHHS-SSTT-TT--HHHHHHHHHHHHHS---TT--------

Radius of gyration: 24.68 Å; Cα contacts (8 Å, |Δi|>4): 44; chains: 1; bounding box: 72×45×75 Å

pLDDT: mean 76.88, std 12.46, range [41.53, 95.12]